Protein AF-A0A955DWH8-F1 (afdb_monomer_lite)

Sequence (67 aa):
MSRNRMPLMLSIDAESKPLFRADTDQGGDWYVWRRVSANGWATYQRCDTREDACRAAASLNGHAQAS

Secondary structure (DSSP, 8-state):
------------------SEEEEE-TTS-EEEEEE-SSS-EEEEEEESSHHHHHHHHHHHHHHHT--

Foldseek 3Di:
DDDDDDDPPPCPPVPVPQQWDWDADPVRWIFIWGDPDPPDTDGDDTDRDSVVSHVVSVVVSVVVVVD

Radius of gyration: 17.57 Å; chains: 1; bounding box: 32×48×46 Å

pLDDT: mean 80.6, std 17.08, range [43.12, 95.38]

Structure (mmCIF, N/CA/C/O backbone):
data_AF-A0A955DWH8-F1
#
_entry.id   AF-A0A955DWH8-F1
#
loop_
_atom_site.group_PDB
_atom_site.id
_atom_site.type_symbol
_atom_site.label_atom_id
_atom_site.label_alt_id
_atom_site.label_comp_id
_atom_site.label_asym_id
_atom_site.label_entity_id
_atom_site.label_seq_id
_atom_site.pdbx_PDB_ins_code
_atom_site.Cartn_x
_atom_site.Cartn_y
_atom_site.Cartn_z
_atom_site.occupancy
_atom_site.B_iso_or_equiv
_atom_site.auth_seq_id
_atom_site.auth_comp_id
_atom_site.auth_asym_id
_atom_site.auth_atom_id
_atom_site.pdbx_PDB_model_num
ATOM 1 N N . MET A 1 1 ? 0.676 40.882 -33.315 1.00 52.47 1 MET A N 1
ATOM 2 C CA . MET A 1 1 ? -0.192 39.787 -32.830 1.00 52.47 1 MET A CA 1
ATOM 3 C C . MET A 1 1 ? 0.367 38.466 -33.325 1.00 52.47 1 MET A C 1
ATOM 5 O O . MET A 1 1 ? 0.318 38.229 -34.520 1.00 52.47 1 MET A O 1
ATOM 9 N N . SER A 1 2 ? 0.912 37.634 -32.443 1.00 55.59 2 SER A N 1
ATOM 10 C CA . SER A 1 2 ? 0.859 36.168 -32.551 1.00 55.59 2 SER A CA 1
ATOM 11 C C . SER A 1 2 ? 1.348 35.610 -31.225 1.00 55.59 2 SER A C 1
ATOM 13 O O . SER A 1 2 ? 2.432 35.938 -30.757 1.00 55.59 2 SER A O 1
ATOM 15 N N . ARG A 1 3 ? 0.439 34.912 -30.551 1.00 60.19 3 ARG A N 1
ATOM 16 C CA . ARG A 1 3 ? 0.542 34.500 -29.155 1.00 60.19 3 ARG A CA 1
ATOM 17 C C . ARG A 1 3 ? 1.518 33.332 -29.043 1.00 60.19 3 ARG A C 1
ATOM 19 O O . ARG A 1 3 ? 1.347 32.337 -29.742 1.00 60.19 3 ARG A O 1
ATOM 26 N N . ASN A 1 4 ? 2.468 33.444 -28.115 1.00 54.81 4 ASN A N 1
ATOM 27 C CA . ASN A 1 4 ? 3.189 32.309 -27.550 1.00 54.81 4 ASN A CA 1
ATOM 28 C C . ASN A 1 4 ? 2.193 31.194 -27.213 1.00 54.81 4 ASN A C 1
ATOM 30 O O . ASN A 1 4 ? 1.309 31.380 -26.377 1.00 54.81 4 ASN A O 1
ATOM 34 N N . ARG A 1 5 ? 2.355 30.032 -27.841 1.00 62.41 5 ARG A N 1
ATOM 35 C CA . ARG A 1 5 ? 1.655 28.805 -27.465 1.00 62.41 5 ARG A CA 1
ATOM 36 C C . ARG A 1 5 ? 2.703 27.717 -27.283 1.00 62.41 5 ARG A C 1
ATOM 38 O O . ARG A 1 5 ? 2.823 26.805 -28.090 1.00 62.41 5 ARG A O 1
ATOM 45 N N . MET A 1 6 ? 3.507 27.881 -26.235 1.00 60.53 6 MET A N 1
ATOM 46 C CA . MET A 1 6 ? 4.334 26.788 -25.739 1.00 60.53 6 MET A CA 1
ATOM 47 C C . MET A 1 6 ? 3.360 25.725 -25.217 1.00 60.53 6 MET A C 1
ATOM 49 O O . MET A 1 6 ? 2.487 26.075 -24.414 1.00 60.53 6 MET A O 1
ATOM 53 N N . PRO A 1 7 ? 3.412 24.475 -25.706 1.00 58.44 7 PRO A N 1
ATOM 54 C CA . PRO A 1 7 ? 2.593 23.419 -25.141 1.00 58.44 7 PRO A CA 1
ATOM 55 C C . PRO A 1 7 ? 2.957 23.305 -23.664 1.00 58.44 7 PRO A C 1
ATOM 57 O O . PRO A 1 7 ? 4.137 23.307 -23.314 1.00 58.44 7 PRO A O 1
ATOM 60 N N . LEU A 1 8 ? 1.935 23.260 -22.807 1.00 56.38 8 LEU A N 1
ATOM 61 C CA . LEU A 1 8 ? 2.073 22.840 -21.422 1.00 56.38 8 LEU A CA 1
ATOM 62 C C . LEU A 1 8 ? 2.705 21.453 -21.473 1.00 56.38 8 LEU A C 1
ATOM 64 O O . LEU A 1 8 ? 2.027 20.454 -21.710 1.00 56.38 8 LEU A O 1
ATOM 68 N N . MET A 1 9 ? 4.026 21.426 -21.339 1.00 52.50 9 MET A N 1
ATOM 69 C CA . MET A 1 9 ? 4.782 20.248 -20.996 1.00 52.50 9 MET A CA 1
ATOM 70 C C . MET A 1 9 ? 4.234 19.900 -19.620 1.00 52.50 9 MET A C 1
ATOM 72 O O . MET A 1 9 ? 4.623 20.480 -18.610 1.00 52.50 9 MET A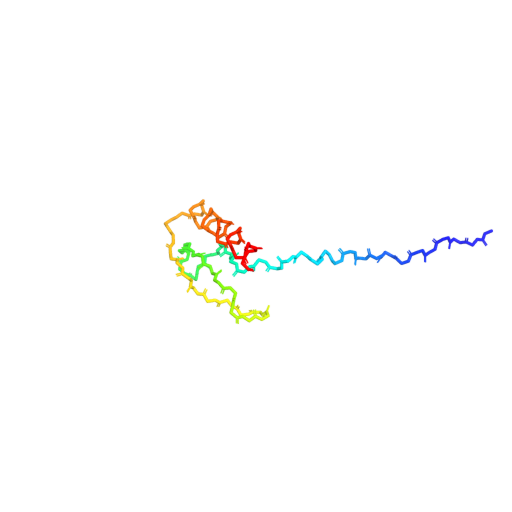 O 1
ATOM 76 N N . LEU A 1 10 ? 3.196 19.059 -19.612 1.00 51.53 10 LEU A N 1
ATOM 77 C CA . LEU A 1 10 ? 2.883 18.210 -18.486 1.00 51.53 10 LEU A CA 1
ATOM 78 C C . LEU A 1 10 ? 4.209 17.526 -18.205 1.00 51.53 10 LEU A C 1
ATOM 80 O O . LEU A 1 10 ? 4.568 16.554 -18.870 1.00 51.53 10 LEU A O 1
ATOM 84 N N . SER A 1 11 ? 4.972 18.111 -17.286 1.00 46.84 11 SER A N 1
ATOM 85 C CA . SER A 1 11 ? 5.933 17.405 -16.474 1.00 46.84 11 SER A CA 1
ATOM 86 C C . SER A 1 11 ? 5.100 16.331 -15.800 1.00 46.84 11 SER A C 1
ATOM 88 O O . SER A 1 11 ? 4.585 16.509 -14.701 1.00 46.84 11 SER A O 1
ATOM 90 N N . ILE A 1 12 ? 4.851 15.251 -16.546 1.00 51.59 12 ILE A N 1
ATOM 91 C CA . ILE A 1 12 ? 4.630 13.933 -16.000 1.00 51.59 12 ILE A CA 1
ATOM 92 C C . ILE A 1 12 ? 5.932 13.748 -15.268 1.00 51.59 12 ILE A C 1
ATOM 94 O O . ILE A 1 12 ? 6.950 13.403 -15.870 1.00 51.59 12 ILE A O 1
ATOM 98 N N . ASP A 1 13 ? 5.909 14.192 -14.016 1.00 43.12 13 ASP A N 1
ATOM 99 C CA . ASP A 1 13 ? 6.957 13.936 -13.079 1.00 43.12 13 ASP A CA 1
ATOM 100 C C . ASP A 1 13 ? 7.247 12.459 -13.297 1.00 43.12 13 ASP A C 1
ATOM 102 O O . ASP A 1 13 ? 6.349 11.605 -13.230 1.00 43.12 13 ASP A O 1
ATOM 106 N N . ALA A 1 14 ? 8.472 12.160 -13.719 1.00 45.50 14 ALA A N 1
ATOM 107 C CA . ALA A 1 14 ? 8.988 10.810 -13.677 1.00 45.50 14 ALA A CA 1
ATOM 108 C C . ALA A 1 14 ? 9.190 10.475 -12.192 1.00 45.50 14 ALA A C 1
ATOM 110 O O . ALA A 1 14 ? 10.280 10.121 -11.751 1.00 45.50 14 ALA A O 1
ATOM 111 N N . GLU A 1 15 ? 8.116 10.651 -11.423 1.00 52.62 15 GLU A N 1
ATOM 112 C CA . GLU A 1 15 ? 7.971 10.434 -10.014 1.00 52.62 15 GLU A CA 1
ATOM 113 C C . GLU A 1 15 ? 8.126 8.939 -9.961 1.00 52.62 15 GLU A C 1
ATOM 115 O O . GLU A 1 15 ? 7.291 8.180 -10.471 1.00 52.62 15 GLU A O 1
ATOM 120 N N . SER A 1 16 ? 9.309 8.533 -9.519 1.00 61.06 16 SER A N 1
ATOM 121 C CA . SER A 1 16 ? 9.708 7.146 -9.426 1.00 61.06 16 SER A CA 1
ATOM 122 C C . SER A 1 16 ? 8.593 6.417 -8.703 1.00 61.06 16 SER A C 1
ATOM 124 O O . SER A 1 16 ? 8.435 6.562 -7.493 1.00 61.06 16 SER A O 1
ATOM 126 N N . LYS A 1 17 ? 7.743 5.733 -9.479 1.00 72.75 17 LYS A N 1
ATOM 127 C CA . LYS A 1 17 ? 6.473 5.232 -8.963 1.00 72.75 17 LYS A CA 1
ATOM 128 C C . LYS A 1 17 ? 6.792 4.363 -7.752 1.00 72.75 17 LYS A C 1
ATOM 130 O O . LYS A 1 17 ? 7.571 3.417 -7.917 1.00 72.75 17 LYS A O 1
ATOM 135 N N . PRO A 1 18 ? 6.206 4.652 -6.581 1.00 81.56 18 PRO A N 1
ATOM 136 C CA . PRO A 1 18 ? 6.583 3.979 -5.354 1.00 81.56 18 PRO A CA 1
ATOM 137 C C . PRO A 1 18 ? 6.430 2.465 -5.524 1.00 81.56 18 PRO A C 1
ATOM 139 O O . PRO A 1 18 ? 5.464 1.975 -6.120 1.00 81.56 18 PRO A O 1
ATOM 142 N N . LEU A 1 19 ? 7.425 1.725 -5.041 1.00 90.44 19 LEU A N 1
ATOM 143 C CA . LEU A 1 19 ? 7.428 0.263 -5.040 1.00 90.44 19 LEU A CA 1
ATOM 144 C C . LEU A 1 19 ? 6.540 -0.292 -3.928 1.00 90.44 19 LEU A C 1
ATOM 146 O O . LEU A 1 19 ? 6.082 -1.427 -4.025 1.00 90.44 19 LEU A O 1
ATOM 150 N N . PHE A 1 20 ? 6.269 0.511 -2.903 1.00 92.81 20 PHE A N 1
ATOM 151 C CA . PHE A 1 20 ? 5.403 0.163 -1.787 1.00 92.81 20 PHE A CA 1
ATOM 152 C C . PHE A 1 20 ? 4.349 1.248 -1.570 1.00 92.81 20 PHE A C 1
ATOM 154 O O . PHE A 1 20 ? 4.652 2.435 -1.662 1.00 92.81 20 PHE A O 1
ATOM 161 N N . ARG A 1 21 ? 3.113 0.863 -1.252 1.00 93.31 21 ARG A N 1
ATOM 162 C CA . ARG A 1 21 ? 2.043 1.795 -0.858 1.00 93.31 21 ARG A CA 1
ATOM 163 C C . ARG A 1 21 ? 1.313 1.276 0.372 1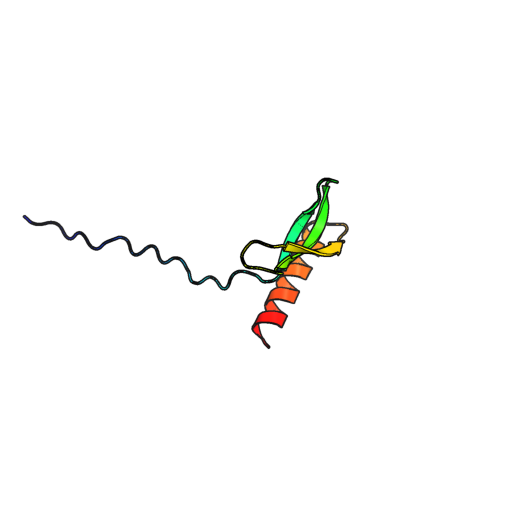.00 93.31 21 ARG A C 1
ATOM 165 O O . ARG A 1 21 ? 1.236 0.070 0.567 1.00 93.31 21 ARG A O 1
ATOM 172 N N . ALA A 1 22 ? 0.756 2.180 1.163 1.00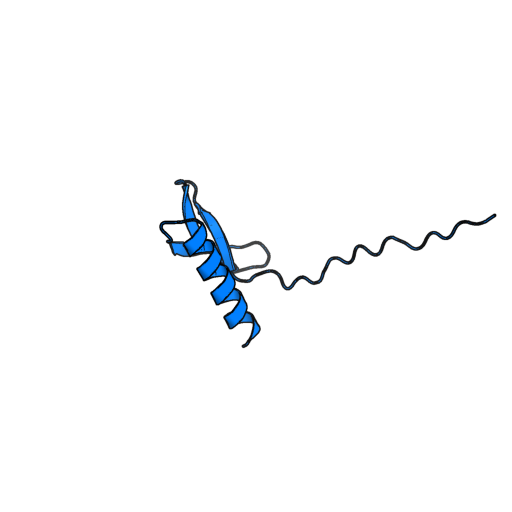 95.00 22 ALA A N 1
ATOM 173 C CA . ALA A 1 22 ? -0.151 1.838 2.249 1.00 95.00 22 ALA A CA 1
ATOM 174 C C . ALA A 1 22 ? -1.591 1.968 1.752 1.00 95.00 22 ALA A C 1
ATOM 176 O O . ALA A 1 22 ? -1.960 3.038 1.270 1.00 95.00 22 ALA A O 1
ATOM 177 N N . ASP A 1 23 ? -2.371 0.895 1.833 1.00 94.19 23 ASP A N 1
ATOM 178 C CA . ASP A 1 23 ? -3.762 0.872 1.374 1.00 94.19 23 ASP A CA 1
ATOM 179 C C . ASP A 1 23 ? -4.556 -0.197 2.135 1.00 94.19 23 ASP A C 1
ATOM 181 O O . ASP A 1 23 ? -3.979 -1.179 2.617 1.00 94.19 23 ASP A O 1
ATOM 185 N N . THR A 1 24 ? -5.866 -0.015 2.262 1.00 93.12 24 THR A N 1
ATOM 186 C CA . THR A 1 24 ? -6.729 -0.974 2.963 1.00 93.12 24 THR A CA 1
ATOM 187 C C . THR A 1 24 ? -7.218 -2.082 2.040 1.00 93.12 24 THR A C 1
ATOM 189 O O . THR A 1 24 ? -7.512 -1.829 0.874 1.00 93.12 24 THR A O 1
ATOM 192 N N . ASP A 1 25 ? -7.369 -3.295 2.567 1.00 91.06 25 ASP A N 1
ATOM 193 C CA . ASP A 1 25 ? -8.078 -4.367 1.857 1.00 91.06 25 ASP A CA 1
ATOM 194 C C . ASP A 1 25 ? -9.614 -4.175 1.925 1.00 91.06 25 ASP A C 1
ATOM 196 O O . ASP A 1 25 ? -10.111 -3.254 2.581 1.00 91.06 25 ASP A O 1
ATOM 200 N N . GLN A 1 26 ? -10.393 -5.047 1.274 1.00 87.94 26 GLN A N 1
ATOM 201 C CA . GLN A 1 26 ? -11.862 -5.029 1.299 1.00 87.94 26 GLN A CA 1
ATOM 202 C C . GLN A 1 26 ? -12.441 -5.154 2.719 1.00 87.94 26 GLN A C 1
ATOM 204 O O . GLN A 1 26 ? -13.560 -4.707 2.963 1.00 87.94 26 GLN A O 1
ATOM 209 N N . GLY A 1 27 ? -11.680 -5.728 3.657 1.00 88.06 27 GLY A N 1
ATOM 210 C CA . GLY A 1 27 ? -12.044 -5.813 5.075 1.00 88.06 27 GLY A CA 1
ATOM 211 C C . GLY A 1 27 ? -11.834 -4.527 5.886 1.00 88.06 27 GLY A C 1
ATOM 212 O O . GLY A 1 27 ? -12.226 -4.483 7.049 1.00 88.06 27 GLY A O 1
ATOM 213 N N . GLY A 1 28 ? -11.221 -3.486 5.310 1.00 88.94 28 GLY A N 1
ATOM 214 C CA . GLY A 1 28 ? -10.864 -2.253 6.028 1.00 88.94 28 GLY A CA 1
ATOM 215 C C . GLY A 1 28 ? -9.579 -2.356 6.861 1.00 88.94 28 GLY A C 1
ATOM 216 O O . GLY A 1 28 ? -9.201 -1.400 7.533 1.00 88.94 28 GLY A O 1
ATOM 217 N N . ASP A 1 29 ? -8.893 -3.494 6.793 1.00 93.38 29 ASP A N 1
ATOM 218 C CA . ASP A 1 29 ? -7.583 -3.705 7.397 1.00 93.38 29 ASP A CA 1
ATOM 219 C C . ASP A 1 29 ? -6.490 -2.985 6.606 1.00 93.38 29 ASP A C 1
ATOM 221 O O . ASP A 1 29 ? -6.489 -3.010 5.373 1.00 93.38 29 ASP A O 1
ATOM 225 N N . TRP A 1 30 ? -5.532 -2.374 7.305 1.00 94.38 30 TRP A N 1
ATOM 226 C CA . TRP A 1 30 ? -4.417 -1.674 6.674 1.00 94.38 30 TRP A CA 1
ATOM 227 C C . TRP A 1 30 ? -3.329 -2.644 6.229 1.00 94.38 30 TRP A C 1
ATOM 229 O O . TRP A 1 30 ? -2.873 -3.497 6.991 1.00 94.38 30 TRP A O 1
ATOM 239 N N . TYR A 1 31 ? -2.860 -2.472 4.996 1.00 95.00 31 TYR A N 1
ATOM 240 C CA . TYR A 1 31 ? -1.760 -3.251 4.450 1.00 95.00 31 TYR A CA 1
ATOM 241 C C . TYR A 1 31 ? -0.731 -2.359 3.770 1.00 95.00 31 TYR A C 1
ATOM 243 O O . TYR A 1 31 ? -1.034 -1.349 3.132 1.00 95.00 31 TYR A O 1
ATOM 251 N N . VAL A 1 32 ? 0.518 -2.793 3.854 1.00 95.38 32 VAL A N 1
ATOM 252 C CA . VAL A 1 32 ? 1.550 -2.402 2.910 1.00 95.38 32 VAL A CA 1
ATOM 253 C C . VAL A 1 32 ? 1.419 -3.302 1.691 1.00 95.38 32 VAL A C 1
ATOM 255 O O . VAL A 1 32 ? 1.475 -4.529 1.792 1.00 95.38 32 VAL A O 1
ATOM 258 N N . TRP A 1 33 ? 1.282 -2.688 0.528 1.00 94.62 33 TRP A N 1
ATOM 259 C CA . TRP A 1 33 ? 1.233 -3.347 -0.762 1.00 94.62 33 TRP A CA 1
ATOM 260 C C . TRP A 1 33 ? 2.543 -3.119 -1.490 1.00 94.62 33 TRP A C 1
ATOM 262 O O . TRP A 1 33 ? 2.993 -1.982 -1.623 1.00 94.62 33 TRP A O 1
ATOM 272 N N . ARG A 1 34 ? 3.129 -4.192 -2.011 1.00 94.19 34 ARG A N 1
ATOM 273 C CA . ARG A 1 34 ? 4.291 -4.138 -2.892 1.00 94.19 34 ARG A CA 1
ATOM 274 C C . ARG A 1 34 ? 3.835 -4.171 -4.341 1.00 94.19 34 ARG A C 1
ATOM 276 O O . ARG A 1 34 ? 2.999 -4.984 -4.734 1.00 94.19 34 ARG A O 1
ATOM 283 N N . ARG A 1 35 ? 4.435 -3.321 -5.157 1.00 91.69 35 ARG A N 1
ATOM 284 C CA . ARG A 1 35 ? 4.241 -3.306 -6.596 1.00 91.69 35 ARG A CA 1
ATOM 285 C C . ARG A 1 35 ? 4.966 -4.496 -7.217 1.00 91.69 35 ARG A C 1
ATOM 287 O O . ARG A 1 35 ? 6.182 -4.627 -7.095 1.00 91.69 35 ARG A O 1
ATOM 294 N N . VAL A 1 36 ? 4.209 -5.364 -7.878 1.00 91.19 36 VAL A N 1
ATOM 295 C CA . VAL A 1 36 ? 4.720 -6.571 -8.555 1.00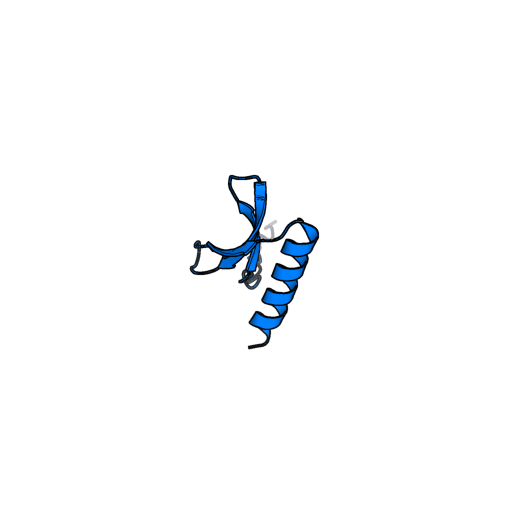 91.19 36 VAL A CA 1
ATOM 296 C C . VAL A 1 36 ? 4.724 -6.426 -10.076 1.00 91.19 36 VAL A C 1
ATOM 298 O O . VAL A 1 36 ? 5.352 -7.208 -10.781 1.00 91.19 36 VAL A O 1
ATOM 301 N N . SER A 1 37 ? 4.016 -5.432 -10.613 1.00 87.31 37 SER A N 1
ATOM 302 C CA . SER A 1 37 ? 3.937 -5.147 -12.050 1.00 87.31 37 SER A CA 1
ATOM 303 C C . SER A 1 37 ? 3.555 -3.686 -12.288 1.00 87.31 37 SER A C 1
ATOM 305 O O . SER A 1 37 ? 3.273 -2.947 -11.345 1.00 87.31 37 SER A O 1
ATOM 307 N N . ALA A 1 38 ? 3.488 -3.256 -13.553 1.00 83.19 38 ALA A N 1
ATOM 308 C CA . ALA A 1 38 ? 3.140 -1.878 -13.908 1.00 83.19 38 ALA A CA 1
ATOM 309 C C . ALA A 1 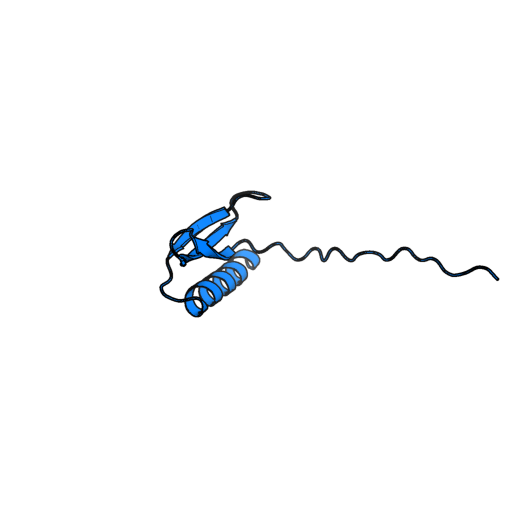38 ? 1.857 -1.377 -13.211 1.00 83.19 38 ALA A C 1
ATOM 311 O O . ALA A 1 38 ? 1.861 -0.254 -12.705 1.00 83.19 38 ALA A O 1
ATOM 312 N N . ASN A 1 39 ? 0.840 -2.241 -13.115 1.00 83.94 39 ASN A N 1
ATOM 313 C CA . ASN A 1 39 ? -0.445 -1.984 -12.451 1.00 83.94 39 ASN A CA 1
ATOM 314 C C . ASN A 1 39 ? -0.773 -3.006 -11.343 1.00 83.94 39 ASN A C 1
ATOM 316 O O . ASN A 1 39 ? -1.857 -2.965 -10.771 1.00 83.94 39 ASN A O 1
ATOM 320 N N . GLY A 1 40 ? 0.137 -3.944 -11.069 1.00 89.62 40 GLY A N 1
ATOM 321 C CA . GLY A 1 40 ? -0.095 -5.046 -10.137 1.00 89.62 40 GLY A CA 1
ATOM 322 C C . GLY A 1 40 ? 0.451 -4.738 -8.750 1.00 89.62 40 GLY A C 1
ATOM 323 O O . GLY A 1 40 ? 1.606 -4.321 -8.620 1.00 89.62 40 GLY A O 1
ATOM 324 N N . TRP A 1 41 ? -0.360 -5.004 -7.730 1.00 93.19 41 TRP A N 1
ATOM 325 C CA . TRP A 1 41 ? -0.013 -4.863 -6.320 1.00 93.19 41 TRP A CA 1
ATOM 326 C C . TRP A 1 41 ? -0.286 -6.176 -5.594 1.00 93.19 41 TRP A C 1
ATOM 328 O O . TRP A 1 41 ? -1.293 -6.828 -5.855 1.00 93.19 41 TRP A O 1
ATOM 338 N N . ALA A 1 42 ? 0.611 -6.550 -4.690 1.00 93.69 42 ALA A N 1
ATOM 339 C CA . ALA A 1 42 ? 0.466 -7.712 -3.827 1.00 93.69 42 ALA A CA 1
ATOM 340 C C . ALA A 1 42 ? 0.587 -7.281 -2.365 1.00 93.69 42 ALA A C 1
ATOM 342 O O . ALA A 1 42 ? 1.362 -6.376 -2.044 1.00 93.69 42 ALA A O 1
ATOM 343 N N . THR A 1 43 ? -0.158 -7.935 -1.480 1.00 93.56 43 THR A N 1
ATOM 344 C CA . THR A 1 43 ? -0.044 -7.730 -0.034 1.00 93.56 43 THR A CA 1
ATOM 345 C C . THR A 1 43 ? 1.360 -8.109 0.425 1.00 93.56 43 THR A C 1
ATOM 347 O O . THR A 1 43 ? 1.825 -9.218 0.158 1.00 93.56 43 THR A O 1
ATOM 350 N N . TYR A 1 44 ? 2.040 -7.193 1.105 1.00 92.88 44 TYR A N 1
ATOM 351 C CA . TYR A 1 44 ? 3.376 -7.411 1.651 1.00 92.88 44 TYR A CA 1
ATOM 352 C C . TYR A 1 44 ? 3.321 -7.635 3.162 1.00 92.88 44 TYR A C 1
ATOM 354 O O . TYR A 1 44 ? 3.851 -8.625 3.656 1.00 92.88 44 TYR A O 1
ATOM 362 N N . GLN A 1 45 ? 2.643 -6.741 3.887 1.00 92.62 45 GLN A N 1
ATOM 363 C CA . GLN A 1 45 ? 2.541 -6.795 5.345 1.00 92.62 45 GLN A CA 1
ATOM 364 C C . GLN A 1 45 ? 1.211 -6.200 5.812 1.00 92.62 45 GLN A C 1
ATOM 366 O O . GLN A 1 45 ? 0.788 -5.176 5.280 1.00 92.62 45 GLN A O 1
ATOM 371 N N . ARG A 1 46 ? 0.569 -6.825 6.805 1.00 93.19 46 ARG A N 1
ATOM 372 C CA . ARG A 1 46 ? -0.587 -6.252 7.512 1.00 93.19 46 ARG A CA 1
ATOM 373 C C . ARG A 1 46 ? -0.103 -5.295 8.598 1.00 93.19 46 ARG A C 1
ATOM 375 O O . ARG A 1 46 ? 0.868 -5.602 9.283 1.00 93.19 46 ARG A O 1
ATOM 382 N N . CYS A 1 47 ? -0.812 -4.192 8.770 1.00 93.31 47 CYS A N 1
ATOM 383 C CA . CYS A 1 47 ? -0.590 -3.210 9.819 1.00 93.31 47 CYS A CA 1
ATOM 384 C C . CYS A 1 47 ? -1.905 -2.960 10.565 1.00 93.31 47 CYS A C 1
ATOM 386 O O . CYS A 1 47 ? -2.980 -2.975 9.968 1.00 93.31 47 CYS A O 1
ATOM 388 N N . ASP A 1 48 ? -1.820 -2.688 11.863 1.00 90.12 48 ASP A N 1
ATOM 389 C CA . ASP A 1 48 ? -3.001 -2.390 12.681 1.00 90.12 48 ASP A CA 1
ATOM 390 C C . ASP A 1 48 ? -3.526 -0.964 12.460 1.00 90.12 48 ASP A C 1
ATOM 392 O O . ASP A 1 48 ? -4.707 -0.688 12.663 1.00 90.12 48 ASP A O 1
ATOM 396 N N . THR A 1 49 ? -2.659 -0.038 12.032 1.00 92.81 49 THR A N 1
ATOM 397 C CA . THR A 1 49 ? -3.013 1.374 11.840 1.00 92.81 49 THR A CA 1
ATOM 398 C C . THR A 1 49 ? -2.527 1.926 10.506 1.00 92.81 49 THR A C 1
ATOM 400 O O . THR A 1 49 ? -1.544 1.462 9.917 1.00 92.81 49 THR A O 1
ATOM 403 N N . ARG A 1 50 ? -3.205 2.988 10.052 1.00 92.75 50 ARG A N 1
ATOM 404 C CA . ARG A 1 50 ? -2.815 3.763 8.870 1.00 92.75 50 ARG A CA 1
ATOM 405 C C . ARG A 1 50 ? -1.402 4.316 9.006 1.00 92.75 50 ARG A C 1
ATOM 407 O O . ARG A 1 50 ? -0.633 4.253 8.046 1.00 92.75 50 ARG A O 1
ATOM 414 N N . GLU A 1 51 ? -1.073 4.900 10.159 1.00 94.38 51 GLU A N 1
ATOM 415 C CA . GLU A 1 51 ? 0.248 5.488 10.384 1.00 94.38 51 GLU A CA 1
ATOM 416 C C . GLU A 1 51 ? 1.367 4.455 10.271 1.00 94.38 51 GLU A C 1
ATOM 418 O O . GLU A 1 51 ? 2.398 4.757 9.667 1.00 94.38 51 GLU A O 1
ATOM 423 N N . ASP A 1 52 ? 1.154 3.246 10.795 1.00 93.56 52 ASP A N 1
ATOM 424 C CA . ASP A 1 52 ? 2.136 2.167 10.718 1.00 93.56 52 ASP A CA 1
ATOM 425 C C . ASP A 1 52 ? 2.349 1.707 9.269 1.00 93.56 52 ASP A C 1
ATOM 427 O O . ASP A 1 52 ? 3.480 1.712 8.778 1.00 93.56 52 ASP A O 1
ATOM 431 N N . ALA A 1 53 ? 1.258 1.461 8.531 1.00 94.19 53 ALA A N 1
ATOM 432 C CA . ALA A 1 53 ? 1.324 1.098 7.115 1.00 94.19 53 ALA A CA 1
ATOM 433 C C . ALA A 1 53 ? 2.037 2.170 6.278 1.00 94.19 53 ALA A C 1
ATOM 435 O O . ALA A 1 53 ? 2.887 1.859 5.440 1.00 94.19 53 ALA A O 1
ATOM 436 N N . CYS A 1 54 ? 1.718 3.446 6.513 1.00 93.31 54 CYS A N 1
ATOM 437 C CA . CYS A 1 54 ? 2.311 4.564 5.782 1.00 93.31 54 CYS A CA 1
ATOM 438 C C . CYS A 1 54 ? 3.809 4.707 6.089 1.00 93.31 54 CYS A C 1
ATOM 440 O O . CYS A 1 54 ? 4.622 4.853 5.173 1.00 93.31 54 CYS A O 1
ATOM 442 N N . ARG A 1 55 ? 4.195 4.595 7.367 1.00 94.25 55 ARG A N 1
ATOM 443 C CA . ARG A 1 55 ? 5.598 4.638 7.802 1.00 94.25 55 ARG A CA 1
ATOM 444 C C . ARG A 1 55 ? 6.399 3.472 7.228 1.00 94.25 55 ARG A C 1
ATOM 446 O O . ARG A 1 55 ? 7.501 3.691 6.726 1.00 94.25 55 ARG A O 1
ATOM 453 N N . ALA A 1 56 ? 5.842 2.264 7.262 1.00 93.88 56 ALA A N 1
ATOM 454 C CA . ALA A 1 56 ? 6.465 1.074 6.698 1.00 93.88 56 ALA A CA 1
ATOM 455 C C . ALA A 1 56 ? 6.650 1.211 5.180 1.00 93.88 56 ALA A C 1
ATOM 457 O O . ALA A 1 56 ? 7.758 1.025 4.681 1.00 93.88 56 ALA A O 1
ATOM 458 N N . ALA A 1 57 ? 5.612 1.629 4.446 1.00 93.62 57 ALA A N 1
ATOM 459 C CA . ALA A 1 57 ? 5.704 1.861 3.005 1.00 93.62 57 ALA A CA 1
ATOM 460 C C . ALA A 1 57 ? 6.755 2.930 2.653 1.00 93.62 57 ALA A C 1
ATOM 462 O O . ALA A 1 57 ? 7.554 2.726 1.740 1.00 93.62 57 ALA A O 1
ATOM 463 N N . ALA A 1 58 ? 6.802 4.048 3.385 1.00 91.94 58 ALA A N 1
ATOM 464 C CA . ALA A 1 58 ? 7.802 5.096 3.174 1.00 91.94 58 ALA A CA 1
ATOM 465 C C . ALA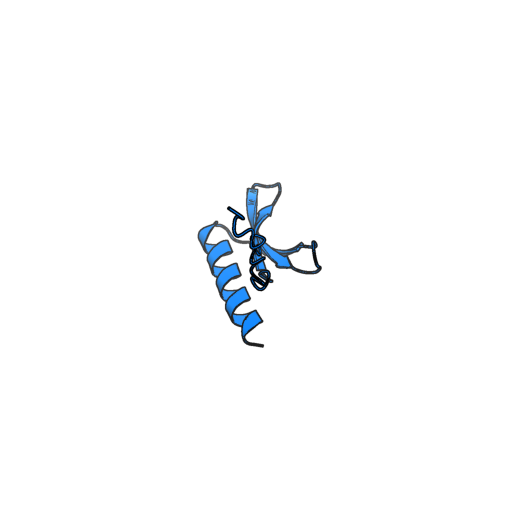 A 1 58 ? 9.232 4.595 3.443 1.00 91.94 58 ALA A C 1
ATOM 467 O O . ALA A 1 58 ? 10.126 4.819 2.628 1.00 91.94 58 ALA A O 1
ATOM 468 N N . SER A 1 59 ? 9.440 3.865 4.544 1.00 92.25 59 SER A N 1
ATOM 469 C CA . SER A 1 59 ? 10.744 3.286 4.888 1.00 92.25 59 SER A CA 1
ATOM 470 C C . SER A 1 59 ? 11.222 2.272 3.842 1.00 92.25 59 SER A C 1
ATOM 472 O O . SER A 1 59 ? 12.385 2.305 3.437 1.00 92.25 59 SER A O 1
ATOM 474 N N . LEU A 1 60 ? 10.318 1.419 3.348 1.00 91.75 60 LEU A N 1
ATOM 475 C CA . LEU A 1 60 ? 10.608 0.431 2.306 1.00 91.75 60 LEU A CA 1
ATOM 476 C C . LEU A 1 60 ? 10.928 1.087 0.962 1.00 91.75 60 LEU A C 1
ATOM 478 O O . LEU A 1 60 ? 11.863 0.662 0.288 1.00 91.75 60 LEU A O 1
ATOM 482 N N . ASN A 1 61 ? 10.201 2.142 0.584 1.00 90.38 61 ASN A N 1
ATOM 483 C CA . ASN A 1 61 ? 10.540 2.921 -0.607 1.00 90.38 61 ASN A CA 1
ATOM 484 C C . ASN A 1 61 ? 11.924 3.573 -0.473 1.00 90.38 61 ASN A C 1
ATOM 486 O O . ASN A 1 61 ? 12.698 3.518 -1.422 1.00 90.38 61 ASN A O 1
ATOM 490 N N . GLY A 1 62 ? 12.267 4.116 0.701 1.00 87.12 62 GLY A N 1
ATOM 491 C CA . GLY A 1 62 ? 13.595 4.683 0.958 1.00 87.12 62 GLY A CA 1
ATOM 492 C C . GLY A 1 62 ? 14.731 3.662 0.823 1.00 87.12 62 GLY A C 1
ATOM 493 O O . GLY A 1 62 ? 15.762 3.974 0.236 1.00 87.12 62 GLY A O 1
ATOM 494 N N . HIS A 1 63 ? 14.528 2.427 1.295 1.00 83.69 63 HIS A N 1
ATOM 495 C CA . HIS A 1 63 ? 15.507 1.346 1.123 1.00 83.69 63 HIS A CA 1
ATOM 496 C C . HIS A 1 63 ? 15.599 0.864 -0.327 1.00 83.69 63 HIS A C 1
ATOM 498 O O . HIS A 1 63 ? 16.692 0.625 -0.831 1.00 83.69 63 HIS A O 1
ATOM 504 N N . ALA A 1 64 ? 14.463 0.729 -1.011 1.00 76.00 64 ALA A N 1
ATOM 505 C CA . ALA A 1 64 ? 14.425 0.194 -2.366 1.00 76.00 64 ALA A CA 1
ATOM 506 C C . ALA A 1 64 ? 14.980 1.162 -3.423 1.00 76.00 64 ALA A C 1
ATOM 508 O O . ALA A 1 64 ? 15.374 0.712 -4.491 1.00 76.00 64 ALA A O 1
ATOM 509 N N . GLN A 1 65 ? 15.028 2.468 -3.140 1.00 63.94 65 GLN A N 1
ATOM 510 C CA . GLN A 1 65 ? 15.710 3.446 -3.997 1.00 63.94 65 GLN A CA 1
ATOM 511 C C . GLN A 1 65 ? 17.223 3.532 -3.760 1.00 63.94 65 GLN A C 1
ATOM 513 O O . GLN A 1 65 ? 17.922 4.166 -4.545 1.00 63.94 65 GLN A O 1
ATOM 518 N N . ALA A 1 66 ? 17.729 2.917 -2.690 1.00 59.16 66 ALA A N 1
ATOM 519 C CA . ALA A 1 66 ? 19.146 2.928 -2.340 1.00 59.16 66 ALA A CA 1
ATOM 520 C C . ALA A 1 66 ? 19.919 1.692 -2.846 1.00 59.16 66 ALA A C 1
ATOM 522 O O . ALA A 1 66 ? 21.106 1.572 -2.547 1.00 59.16 66 ALA A O 1
ATOM 523 N N . SER A 1 67 ? 19.264 0.762 -3.558 1.00 50.12 67 SER A N 1
ATOM 524 C CA . SER A 1 67 ? 19.855 -0.482 -4.093 1.00 50.12 67 SER A CA 1
ATOM 525 C C . SER A 1 67 ? 19.932 -0.500 -5.613 1.00 50.12 67 SER A C 1
ATOM 527 O O . SER A 1 67 ? 19.042 0.098 -6.255 1.00 50.12 67 SER A O 1
#